Protein AF-A0A535B3J4-F1 (afdb_monomer)

Structure (mmCIF, N/CA/C/O backbone):
data_AF-A0A535B3J4-F1
#
_entry.id   AF-A0A535B3J4-F1
#
loop_
_atom_site.group_PDB
_atom_site.id
_atom_site.type_symbol
_atom_site.label_atom_id
_atom_site.label_alt_id
_atom_site.label_comp_id
_atom_site.label_asym_id
_atom_site.label_entity_id
_atom_site.l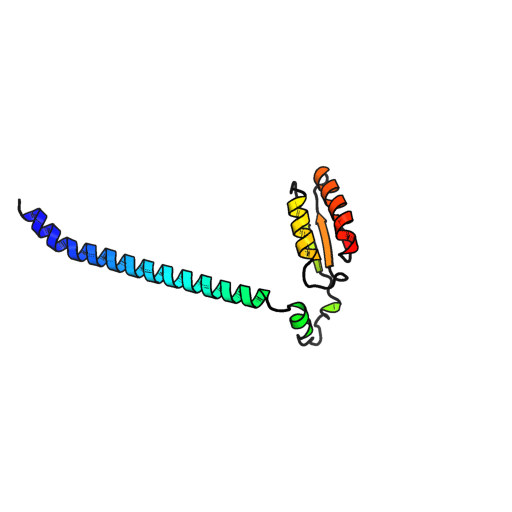abel_seq_id
_atom_site.pdbx_PDB_ins_code
_atom_site.Cartn_x
_atom_site.Cartn_y
_atom_site.Cartn_z
_atom_site.occupancy
_atom_site.B_iso_or_equiv
_atom_site.auth_seq_id
_atom_site.auth_comp_id
_atom_site.auth_asym_id
_atom_site.auth_atom_id
_atom_site.pdbx_PDB_model_num
ATOM 1 N N . MET A 1 1 ? 47.925 5.172 -49.060 1.00 59.03 1 MET A N 1
ATOM 2 C CA . MET A 1 1 ? 47.095 5.837 -48.026 1.00 59.03 1 MET A CA 1
ATOM 3 C C . MET A 1 1 ? 45.583 5.817 -48.320 1.00 59.03 1 MET A C 1
ATOM 5 O O . MET A 1 1 ? 44.834 6.406 -47.559 1.00 59.03 1 MET A O 1
ATOM 9 N N . ILE A 1 2 ? 45.102 5.103 -49.354 1.00 69.12 2 ILE A N 1
ATOM 10 C CA . ILE A 1 2 ? 43.675 5.095 -49.760 1.00 69.12 2 ILE A CA 1
ATOM 11 C C . ILE A 1 2 ? 42.903 3.887 -49.184 1.00 69.12 2 ILE A C 1
ATOM 13 O O . ILE A 1 2 ? 41.692 3.941 -48.998 1.00 69.12 2 ILE A O 1
ATOM 17 N N . ALA A 1 3 ? 43.616 2.811 -48.831 1.00 67.75 3 ALA A N 1
ATOM 18 C CA . ALA A 1 3 ? 43.044 1.579 -48.279 1.00 67.75 3 ALA A CA 1
ATOM 19 C C . ALA A 1 3 ? 42.144 1.771 -47.032 1.00 67.75 3 ALA A C 1
ATOM 21 O O . ALA A 1 3 ? 41.091 1.137 -46.984 1.00 67.75 3 ALA A O 1
ATOM 22 N N . PRO A 1 4 ? 42.462 2.660 -46.064 1.00 71.62 4 PRO A N 1
ATOM 23 C CA . PRO A 1 4 ? 41.597 2.881 -44.900 1.00 71.62 4 PRO A CA 1
ATOM 24 C C . PRO A 1 4 ? 40.261 3.535 -45.273 1.00 71.62 4 PRO A C 1
ATOM 26 O O . PRO A 1 4 ? 39.232 3.238 -44.676 1.00 71.62 4 PRO A O 1
ATOM 29 N N . VAL A 1 5 ? 40.267 4.407 -46.286 1.00 72.06 5 VAL A N 1
ATOM 30 C CA . VAL A 1 5 ? 39.081 5.150 -46.733 1.00 72.06 5 VAL A CA 1
ATOM 31 C C . VAL A 1 5 ? 38.116 4.221 -47.467 1.00 72.06 5 VAL A C 1
ATOM 33 O O . VAL A 1 5 ? 36.922 4.226 -47.183 1.00 72.06 5 VAL A O 1
ATOM 36 N N . VAL A 1 6 ? 38.637 3.364 -48.351 1.00 71.44 6 VAL A N 1
ATOM 37 C CA . VAL A 1 6 ? 37.825 2.380 -49.087 1.00 71.44 6 VAL A CA 1
ATOM 38 C C . VAL A 1 6 ? 37.247 1.325 -48.142 1.00 71.44 6 VAL A C 1
ATOM 40 O O . VAL A 1 6 ? 36.068 0.999 -48.242 1.00 71.44 6 VAL A O 1
ATOM 43 N N . ALA A 1 7 ? 38.038 0.843 -47.177 1.00 68.75 7 ALA A N 1
ATOM 44 C CA . ALA A 1 7 ? 37.545 -0.071 -46.150 1.00 68.75 7 ALA A CA 1
ATOM 45 C C . ALA A 1 7 ? 36.433 0.577 -45.308 1.00 68.75 7 ALA A C 1
ATOM 47 O O . ALA A 1 7 ? 35.385 -0.032 -45.111 1.00 68.75 7 ALA A O 1
ATOM 48 N N . SER A 1 8 ? 36.606 1.834 -44.883 1.00 72.62 8 SER A N 1
ATOM 49 C CA . SER A 1 8 ? 35.587 2.567 -44.120 1.00 72.62 8 SER A CA 1
ATOM 50 C C . SER A 1 8 ? 34.259 2.685 -44.879 1.00 72.62 8 SER A C 1
ATOM 52 O O . SER A 1 8 ? 33.205 2.447 -44.298 1.00 72.62 8 SER A O 1
ATOM 54 N N . PHE A 1 9 ? 34.287 2.935 -46.193 1.00 75.25 9 PHE A N 1
ATOM 55 C CA . PHE A 1 9 ? 33.073 2.985 -47.022 1.00 75.25 9 PHE A CA 1
ATOM 56 C C . PHE A 1 9 ? 32.355 1.639 -47.163 1.00 75.25 9 PHE A C 1
ATOM 58 O O . PHE A 1 9 ? 31.137 1.621 -47.321 1.00 75.25 9 PHE A O 1
ATOM 65 N N . ILE A 1 10 ? 33.081 0.520 -47.091 1.00 77.62 10 ILE A N 1
ATOM 6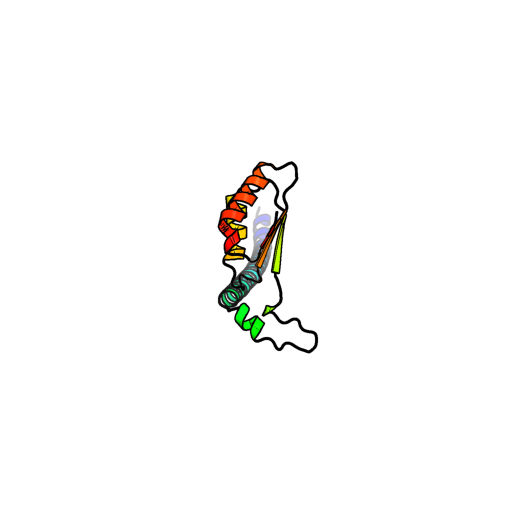6 C CA . ILE A 1 10 ? 32.480 -0.818 -47.128 1.00 77.62 10 ILE A CA 1
ATOM 67 C C . ILE A 1 10 ? 31.895 -1.177 -45.761 1.00 77.62 10 ILE A C 1
ATOM 69 O O . ILE A 1 10 ? 30.796 -1.712 -45.713 1.00 77.62 10 ILE A O 1
ATOM 73 N N . PHE A 1 11 ? 32.575 -0.860 -44.653 1.00 81.31 11 PHE A N 1
ATOM 74 C CA . PHE A 1 11 ? 32.101 -1.175 -43.297 1.00 81.31 11 PHE A CA 1
ATOM 75 C C . PHE A 1 11 ? 30.988 -0.235 -42.796 1.00 81.31 11 PHE A C 1
ATOM 77 O O . PHE A 1 11 ? 30.092 -0.682 -42.080 1.00 81.31 11 PHE A O 1
ATOM 84 N N . ALA A 1 12 ? 30.999 1.039 -43.200 1.00 85.69 12 ALA A N 1
ATOM 85 C CA . ALA A 1 12 ? 30.012 2.048 -42.810 1.00 85.69 12 ALA A CA 1
ATOM 86 C C . ALA A 1 12 ? 28.537 1.642 -43.031 1.00 85.69 12 ALA A C 1
ATOM 88 O O . ALA A 1 12 ? 27.760 1.788 -42.084 1.00 85.69 12 ALA A O 1
ATOM 89 N N . PRO A 1 13 ? 28.106 1.107 -44.195 1.00 89.75 13 PRO A N 1
ATOM 90 C CA . PRO A 1 13 ? 26.714 0.698 -44.390 1.00 89.75 13 PRO A CA 1
ATOM 91 C C . PRO A 1 13 ? 2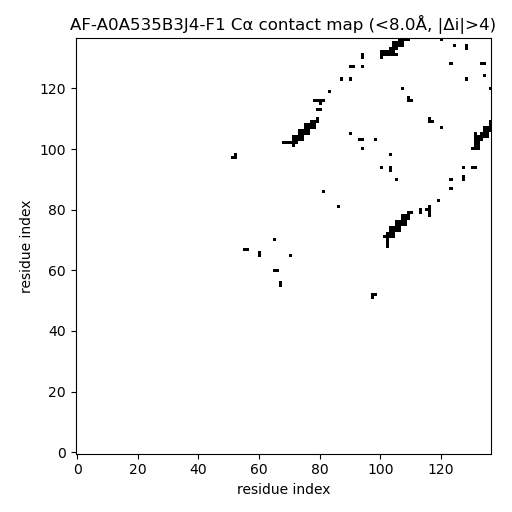6.299 -0.461 -43.474 1.00 89.75 13 PRO A C 1
ATOM 93 O O . PRO A 1 13 ? 25.159 -0.484 -43.015 1.00 89.75 13 PRO A O 1
ATOM 96 N N . TYR A 1 14 ? 27.209 -1.388 -43.147 1.00 91.69 14 TYR A N 1
ATOM 97 C CA 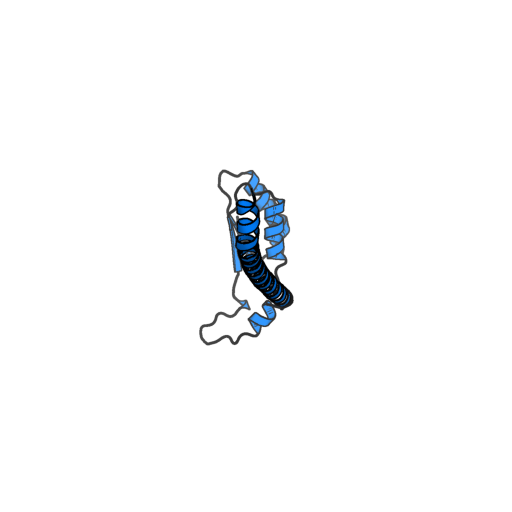. TYR A 1 14 ? 26.911 -2.475 -42.206 1.00 91.69 14 TYR A CA 1
ATOM 98 C C . TYR A 1 14 ? 26.743 -1.958 -40.778 1.00 91.69 14 TYR A C 1
ATOM 100 O O . TYR A 1 14 ? 25.816 -2.372 -40.085 1.00 91.69 14 TYR A O 1
ATOM 108 N N . ILE A 1 15 ? 27.602 -1.027 -40.346 1.00 92.06 15 ILE A N 1
ATOM 109 C CA . ILE A 1 15 ? 27.485 -0.391 -39.026 1.00 92.06 15 ILE A CA 1
ATOM 110 C C . ILE A 1 15 ? 26.173 0.399 -38.940 1.00 92.06 15 ILE A C 1
ATOM 112 O O . ILE A 1 15 ? 25.445 0.267 -37.959 1.00 92.06 15 ILE A O 1
ATOM 116 N N . ALA A 1 16 ? 25.833 1.165 -39.980 1.00 92.88 16 ALA A N 1
ATOM 117 C CA . ALA A 1 16 ? 24.579 1.912 -40.043 1.00 92.88 16 ALA A CA 1
ATOM 118 C C . ALA A 1 16 ? 23.354 0.984 -39.975 1.00 92.88 16 ALA A C 1
ATOM 120 O O . ALA A 1 16 ? 22.429 1.247 -39.208 1.00 92.88 16 ALA A O 1
ATOM 121 N N . ALA A 1 17 ? 23.366 -0.131 -40.714 1.00 94.56 17 ALA A N 1
ATOM 122 C CA . ALA A 1 17 ? 22.302 -1.129 -40.653 1.00 94.56 17 ALA A CA 1
ATOM 123 C C . ALA A 1 17 ? 22.186 -1.766 -39.257 1.00 94.56 17 ALA A C 1
ATOM 125 O O . ALA A 1 17 ? 21.077 -1.920 -38.749 1.00 94.56 17 ALA A O 1
ATOM 126 N N . ALA A 1 18 ? 23.311 -2.092 -38.610 1.00 94.88 18 ALA A N 1
ATOM 127 C CA . ALA A 1 18 ? 23.320 -2.655 -37.261 1.00 94.88 18 ALA A CA 1
ATOM 128 C C . ALA A 1 18 ? 22.731 -1.683 -36.226 1.00 94.88 18 ALA A C 1
ATOM 130 O O . ALA A 1 18 ? 21.883 -2.086 -35.431 1.00 94.88 18 ALA A O 1
ATOM 131 N N . ILE A 1 19 ? 23.122 -0.403 -36.270 1.00 96.06 19 ILE A N 1
ATOM 132 C CA . ILE A 1 19 ? 22.555 0.644 -35.405 1.00 96.06 19 ILE A CA 1
ATOM 133 C C . ILE A 1 19 ? 21.049 0.769 -35.648 1.00 96.06 19 ILE A C 1
ATOM 135 O O . ILE A 1 19 ? 20.278 0.722 -34.697 1.00 96.06 19 ILE A O 1
ATOM 139 N N . PHE A 1 20 ? 20.613 0.820 -36.907 1.00 96.75 20 PHE A N 1
ATOM 140 C CA . PHE A 1 20 ? 19.195 0.957 -37.240 1.00 96.75 20 PHE A CA 1
ATOM 141 C C . PHE A 1 20 ? 18.346 -0.224 -36.739 1.00 96.75 20 PHE A C 1
ATOM 143 O O . PHE A 1 20 ? 17.243 -0.032 -36.233 1.00 96.75 20 PHE A O 1
ATOM 150 N N . VAL A 1 21 ? 18.864 -1.455 -36.822 1.00 97.00 21 VAL A N 1
ATOM 151 C CA . VAL A 1 21 ? 18.199 -2.644 -36.259 1.00 97.00 21 VAL A CA 1
ATOM 152 C C . VAL A 1 21 ? 18.093 -2.547 -34.737 1.00 97.00 21 VAL A C 1
ATOM 154 O O . VAL A 1 21 ? 17.040 -2.856 -34.173 1.00 97.00 21 VAL A O 1
ATOM 157 N N . ILE A 1 22 ? 19.161 -2.105 -34.070 1.00 96.94 22 ILE A N 1
ATOM 158 C CA . ILE A 1 22 ? 19.176 -1.898 -32.619 1.00 96.94 22 ILE A CA 1
ATOM 159 C C . ILE A 1 22 ? 18.165 -0.811 -32.223 1.00 96.94 22 ILE A C 1
ATOM 161 O O . ILE A 1 22 ? 17.394 -1.021 -31.286 1.00 96.94 22 ILE A O 1
ATOM 165 N N . ASP A 1 23 ? 18.105 0.298 -32.957 1.00 97.00 23 ASP A N 1
ATOM 166 C CA . ASP A 1 23 ? 17.155 1.388 -32.724 1.00 97.00 23 ASP A CA 1
ATOM 167 C C . ASP A 1 23 ? 15.708 0.919 -32.901 1.00 97.00 23 ASP A C 1
ATOM 169 O O . ASP A 1 23 ? 14.867 1.190 -32.044 1.00 97.00 23 ASP A O 1
ATOM 173 N N . ILE A 1 24 ? 15.410 0.148 -33.956 1.00 97.56 24 ILE A N 1
ATOM 174 C CA . ILE A 1 24 ? 14.085 -0.460 -34.159 1.00 97.56 24 ILE A CA 1
ATOM 175 C C . ILE A 1 24 ? 13.731 -1.382 -32.992 1.00 97.56 24 ILE A C 1
ATOM 177 O O . ILE A 1 24 ? 12.617 -1.315 -32.468 1.00 97.56 24 ILE A O 1
ATOM 181 N N . TYR A 1 25 ? 14.661 -2.237 -32.562 1.00 96.62 25 TYR A N 1
ATOM 182 C CA . TYR A 1 25 ? 14.442 -3.121 -31.421 1.00 96.62 25 TYR A CA 1
ATOM 183 C C . TYR A 1 25 ? 14.106 -2.323 -30.153 1.00 96.62 25 TYR A C 1
ATOM 185 O O . TYR A 1 25 ? 13.109 -2.615 -29.484 1.00 96.62 25 TYR A O 1
ATOM 193 N N . TRP A 1 26 ? 14.893 -1.290 -29.839 1.00 96.38 26 TRP A N 1
ATOM 194 C CA . TRP A 1 26 ? 14.653 -0.422 -28.686 1.00 96.38 26 TRP A CA 1
ATOM 195 C C . TRP A 1 26 ? 13.347 0.356 -28.803 1.00 96.38 26 TRP A C 1
ATOM 197 O O . TRP A 1 26 ? 12.637 0.504 -27.805 1.00 96.38 26 TRP A O 1
ATOM 207 N N . PHE A 1 27 ? 12.986 0.798 -30.006 1.00 97.38 27 PHE A N 1
ATOM 208 C CA . PHE A 1 27 ? 11.730 1.485 -30.271 1.00 97.38 27 PHE A CA 1
ATOM 209 C C . PHE A 1 27 ? 10.531 0.565 -30.017 1.00 97.38 27 PHE A C 1
ATOM 211 O O . PHE A 1 27 ? 9.624 0.928 -29.265 1.00 97.38 27 PHE A O 1
ATOM 218 N N . ILE A 1 28 ? 10.554 -0.660 -30.553 1.00 97.19 28 ILE A N 1
ATOM 219 C CA . ILE A 1 28 ? 9.501 -1.662 -30.327 1.00 97.19 28 ILE A CA 1
ATOM 220 C C . ILE A 1 28 ? 9.410 -2.007 -28.838 1.00 97.19 28 ILE A C 1
ATOM 222 O O . ILE A 1 28 ? 8.317 -1.987 -28.270 1.00 97.19 28 ILE A O 1
ATOM 226 N N . ARG A 1 29 ? 10.545 -2.271 -28.178 1.00 97.06 29 ARG A N 1
ATOM 227 C CA . ARG A 1 29 ? 10.603 -2.573 -26.739 1.00 97.06 29 ARG A CA 1
ATOM 228 C C . ARG A 1 29 ? 10.033 -1.437 -25.890 1.00 97.06 29 ARG A C 1
ATOM 230 O O . ARG A 1 29 ? 9.288 -1.686 -24.947 1.00 97.06 29 ARG A O 1
ATOM 237 N N . THR A 1 30 ? 10.357 -0.193 -26.222 1.00 97.38 30 THR A N 1
ATOM 238 C CA . THR A 1 30 ? 9.807 0.971 -25.518 1.00 97.38 30 THR A CA 1
ATOM 239 C C . THR A 1 30 ? 8.302 1.079 -25.760 1.00 97.38 30 THR A C 1
ATOM 241 O O . THR A 1 30 ? 7.538 1.278 -24.815 1.00 97.38 30 THR A O 1
ATOM 244 N N . GLY A 1 31 ? 7.850 0.857 -26.997 1.00 97.62 31 GLY A N 1
ATOM 245 C CA . GLY A 1 31 ? 6.433 0.851 -27.353 1.00 97.62 31 GLY A CA 1
ATOM 246 C C . GLY A 1 31 ? 5.617 -0.189 -26.580 1.00 97.62 31 GLY A C 1
ATOM 247 O O . GLY A 1 31 ? 4.548 0.137 -26.061 1.00 97.62 31 GLY A O 1
ATOM 248 N N . THR A 1 32 ? 6.122 -1.418 -26.433 1.00 96.81 32 THR A N 1
ATOM 249 C CA . THR A 1 32 ? 5.425 -2.475 -25.677 1.00 96.81 32 THR A CA 1
ATOM 250 C C . THR A 1 32 ? 5.331 -2.153 -24.187 1.00 96.81 32 THR A C 1
ATOM 252 O O . THR A 1 32 ? 4.266 -2.336 -23.595 1.00 96.81 32 THR A O 1
ATOM 255 N N . VAL A 1 33 ? 6.394 -1.606 -23.588 1.00 97.44 33 VAL A N 1
ATOM 256 C CA . VAL A 1 33 ? 6.392 -1.169 -22.182 1.00 97.44 33 VAL A CA 1
ATOM 257 C C . VAL A 1 33 ? 5.392 -0.035 -21.963 1.00 97.44 33 VAL A C 1
ATOM 259 O O . VAL A 1 33 ? 4.556 -0.121 -21.062 1.00 97.44 33 VAL A O 1
ATOM 262 N N . VAL A 1 34 ? 5.413 1.001 -22.807 1.00 97.69 34 VAL A N 1
ATOM 263 C CA . VAL A 1 34 ? 4.481 2.136 -22.705 1.00 97.69 34 VAL A CA 1
ATOM 264 C C . VAL A 1 34 ? 3.033 1.673 -22.867 1.00 97.69 34 VAL A C 1
ATOM 266 O O . VAL A 1 34 ? 2.160 2.093 -22.103 1.00 97.69 34 VAL A O 1
ATOM 269 N N . PHE A 1 35 ? 2.765 0.777 -23.820 1.00 97.69 35 PHE A N 1
ATOM 270 C CA . PHE A 1 35 ? 1.439 0.190 -23.993 1.00 97.69 35 PHE A CA 1
ATOM 271 C C . PHE A 1 35 ? 0.998 -0.601 -22.754 1.00 97.69 35 PHE A C 1
ATOM 273 O O . PHE A 1 35 ? -0.130 -0.422 -22.286 1.00 97.69 35 PHE A O 1
ATOM 280 N N . GLY A 1 36 ? 1.890 -1.421 -22.188 1.00 96.69 36 GLY A N 1
ATOM 281 C CA . GLY A 1 36 ? 1.649 -2.169 -20.955 1.00 96.69 36 GLY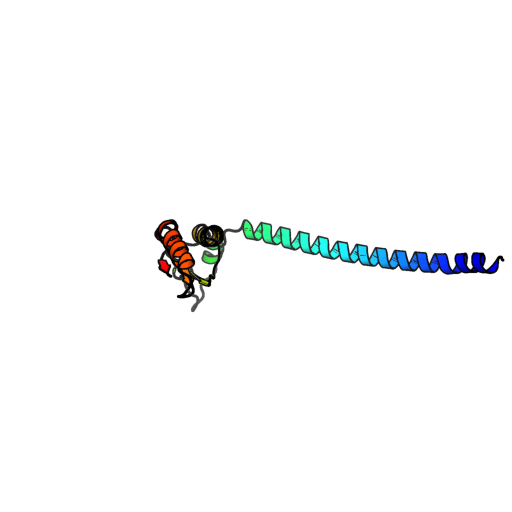 A CA 1
ATOM 282 C C . GLY A 1 36 ? 1.291 -1.255 -19.783 1.00 96.69 36 GLY A C 1
ATOM 283 O O . GLY A 1 36 ? 0.237 -1.427 -19.172 1.00 96.69 36 GLY A O 1
ATOM 284 N N . ILE A 1 37 ? 2.097 -0.218 -19.536 1.00 97.44 37 ILE A N 1
ATOM 285 C CA . ILE A 1 37 ? 1.852 0.769 -18.472 1.00 97.44 37 ILE A CA 1
ATOM 286 C C . ILE A 1 37 ? 0.512 1.471 -18.688 1.00 97.44 37 ILE A C 1
ATOM 288 O O . ILE A 1 37 ? -0.297 1.562 -17.766 1.00 97.44 37 ILE A O 1
ATOM 292 N N . ARG A 1 38 ? 0.232 1.936 -19.911 1.00 97.19 38 ARG A N 1
ATOM 293 C CA . ARG A 1 38 ? -1.020 2.639 -20.217 1.00 97.19 38 ARG A CA 1
ATOM 294 C C . ARG A 1 38 ? -2.236 1.736 -20.012 1.00 97.19 38 ARG A C 1
ATOM 296 O O . ARG A 1 38 ? -3.263 2.207 -19.524 1.00 97.19 38 ARG A O 1
ATOM 303 N N . ARG A 1 39 ? -2.139 0.450 -20.365 1.00 97.38 39 ARG A N 1
ATOM 304 C CA . ARG A 1 39 ? -3.201 -0.537 -20.131 1.00 97.38 39 ARG A CA 1
ATOM 305 C C . ARG A 1 39 ? -3.438 -0.748 -18.637 1.00 97.38 39 ARG A C 1
ATOM 307 O O . ARG A 1 39 ? -4.576 -0.598 -18.201 1.00 97.38 39 ARG A O 1
ATOM 314 N N . THR A 1 40 ? -2.392 -1.041 -17.867 1.00 96.69 40 THR A N 1
ATOM 315 C CA . THR A 1 40 ? -2.495 -1.279 -16.418 1.00 96.69 40 THR A CA 1
ATOM 316 C C . THR A 1 40 ? -3.000 -0.043 -15.685 1.00 96.69 40 THR A C 1
ATOM 318 O O . THR A 1 40 ? -3.898 -0.146 -14.859 1.00 96.69 40 THR A O 1
ATOM 321 N N . TYR A 1 41 ? -2.522 1.147 -16.054 1.00 96.31 41 TYR A N 1
ATOM 322 C CA . TYR A 1 41 ? -2.992 2.402 -15.475 1.00 96.31 41 TYR A CA 1
ATOM 323 C C . TYR A 1 41 ? -4.488 2.629 -15.718 1.00 96.31 41 TYR A C 1
ATOM 325 O O . TYR A 1 41 ? -5.226 2.996 -14.805 1.00 96.31 41 TYR A O 1
ATOM 333 N N . ARG A 1 42 ? -4.965 2.378 -16.945 1.00 96.12 42 ARG A N 1
ATOM 334 C CA . ARG A 1 42 ? -6.397 2.478 -17.265 1.00 96.12 42 ARG A CA 1
ATOM 335 C C . ARG A 1 42 ? -7.227 1.442 -16.515 1.00 96.12 42 ARG A C 1
ATOM 337 O O . ARG A 1 42 ? -8.342 1.765 -16.124 1.00 96.12 42 ARG A O 1
ATOM 344 N N . GLN A 1 43 ? -6.708 0.229 -16.336 1.00 95.81 43 GLN A N 1
ATOM 345 C CA . GLN A 1 43 ? -7.382 -0.820 -15.575 1.00 95.81 43 GLN A CA 1
ATOM 346 C C . GLN A 1 43 ? -7.498 -0.435 -14.097 1.00 95.81 43 GLN A C 1
ATOM 348 O O . GLN A 1 43 ? -8.607 -0.377 -13.581 1.00 95.81 43 GLN A O 1
ATOM 353 N N . MET A 1 44 ? -6.390 -0.033 -13.471 1.00 95.62 44 MET A N 1
ATOM 354 C CA . MET A 1 44 ? -6.361 0.461 -12.093 1.00 95.62 44 MET A CA 1
ATOM 355 C C . MET A 1 44 ? -7.338 1.626 -11.896 1.00 95.62 44 MET A C 1
ATOM 357 O O . MET A 1 44 ? -8.117 1.632 -10.953 1.00 95.62 44 MET A O 1
ATOM 361 N N . LYS A 1 45 ? -7.360 2.604 -12.813 1.00 94.94 45 LYS A N 1
ATOM 362 C CA . LYS A 1 45 ? -8.301 3.732 -12.729 1.00 94.94 45 LYS A CA 1
ATOM 363 C C . LYS A 1 45 ? -9.766 3.316 -12.841 1.00 94.94 45 LYS A C 1
ATOM 365 O O . LYS A 1 45 ? -10.599 3.989 -12.252 1.00 94.94 45 LYS A O 1
ATOM 370 N N . ARG A 1 46 ? -10.085 2.251 -13.581 1.00 93.75 46 ARG A N 1
ATOM 371 C CA . ARG A 1 46 ? -11.448 1.700 -13.645 1.00 93.75 46 ARG A CA 1
ATOM 372 C C . ARG A 1 46 ? -11.812 0.994 -12.344 1.00 93.75 46 ARG A C 1
ATOM 374 O O . ARG A 1 46 ? -12.865 1.273 -11.796 1.00 93.75 46 ARG A O 1
ATOM 381 N N . GLU A 1 47 ? -10.913 0.158 -11.837 1.00 92.81 47 GLU A N 1
ATOM 382 C CA . GLU A 1 47 ? -11.076 -0.573 -10.575 1.00 92.81 47 GLU A CA 1
ATOM 383 C C . GLU A 1 47 ? -11.209 0.365 -9.367 1.00 92.81 47 GLU A C 1
ATOM 385 O O . GLU A 1 47 ? -12.009 0.112 -8.478 1.00 92.81 47 GLU A O 1
ATOM 390 N N . MET A 1 48 ? -10.499 1.496 -9.351 1.00 89.44 48 MET A N 1
ATOM 391 C CA . MET A 1 48 ? -10.633 2.514 -8.299 1.00 89.44 48 MET A CA 1
ATOM 392 C C . MET A 1 48 ? -11.983 3.249 -8.302 1.00 89.44 48 MET A C 1
ATOM 394 O O . MET A 1 48 ? -12.313 3.892 -7.313 1.00 89.44 48 MET A O 1
ATOM 398 N N . GLN A 1 49 ? -12.709 3.252 -9.423 1.00 90.94 49 GLN A N 1
ATOM 399 C CA . GLN A 1 49 ? -14.022 3.905 -9.543 1.00 90.94 49 GLN A CA 1
ATOM 400 C C . GLN A 1 49 ? -15.173 2.928 -9.285 1.00 90.94 49 GLN A C 1
ATOM 402 O O . GLN A 1 49 ? -16.333 3.330 -9.293 1.00 90.94 49 GLN A O 1
ATOM 407 N N . GLU A 1 50 ? -14.861 1.646 -9.116 1.00 90.88 50 GLU A N 1
ATOM 408 C CA . GLU A 1 50 ? -15.849 0.611 -8.882 1.00 90.88 50 GLU A CA 1
ATOM 409 C C . GLU A 1 50 ? -16.175 0.501 -7.391 1.00 90.88 50 GLU A C 1
ATOM 411 O O . GLU A 1 50 ? -15.280 0.459 -6.547 1.00 90.88 50 GLU A O 1
ATOM 416 N N . ASP A 1 51 ? -17.468 0.430 -7.076 1.00 91.38 51 ASP A N 1
ATOM 417 C CA . ASP A 1 51 ? -17.953 0.141 -5.729 1.00 91.38 51 ASP A CA 1
ATOM 418 C C . ASP A 1 51 ? -17.810 -1.365 -5.465 1.00 91.38 51 ASP A C 1
ATOM 420 O O . ASP A 1 51 ? -18.642 -2.200 -5.848 1.00 91.38 51 ASP A O 1
ATOM 424 N N . TRP A 1 52 ? -16.684 -1.716 -4.848 1.00 89.75 52 TRP A N 1
ATOM 425 C CA . TRP A 1 52 ? -16.339 -3.098 -4.539 1.00 89.75 52 TRP A CA 1
ATOM 426 C C . TRP A 1 52 ? -17.292 -3.726 -3.528 1.00 89.75 52 TRP A C 1
ATOM 428 O O . TRP A 1 52 ? -17.523 -4.936 -3.596 1.00 89.75 52 TRP A O 1
ATOM 438 N N . TRP A 1 53 ? -17.872 -2.937 -2.620 1.00 89.88 53 TRP A N 1
ATOM 439 C CA . TRP A 1 53 ? -18.810 -3.449 -1.631 1.00 89.88 53 TRP A CA 1
ATOM 440 C C . TRP A 1 53 ? -20.125 -3.875 -2.288 1.00 89.88 53 TRP A C 1
ATOM 442 O O . TRP A 1 53 ? -20.567 -5.011 -2.095 1.00 89.88 53 TRP A O 1
ATOM 452 N N . GLN A 1 54 ? -20.700 -3.034 -3.151 1.00 90.06 54 GLN A N 1
ATOM 453 C CA . GLN A 1 54 ? -21.894 -3.384 -3.928 1.00 90.06 54 GLN A CA 1
ATOM 454 C C . GLN A 1 54 ? -21.633 -4.563 -4.860 1.00 90.06 54 GLN A C 1
ATOM 456 O O . GLN A 1 54 ? -22.452 -5.480 -4.951 1.00 90.06 54 GLN A O 1
ATOM 461 N N . ARG A 1 55 ? -20.466 -4.590 -5.514 1.00 90.44 55 ARG A N 1
ATOM 462 C CA . ARG A 1 55 ? -20.081 -5.713 -6.372 1.00 90.44 55 ARG A CA 1
ATOM 463 C C . ARG A 1 55 ? -19.958 -7.017 -5.587 1.00 90.44 55 ARG A C 1
ATOM 465 O O . ARG A 1 55 ? -20.411 -8.043 -6.082 1.00 90.44 55 ARG A O 1
ATOM 472 N N . CYS A 1 56 ? -19.402 -6.981 -4.376 1.00 88.81 56 CYS A N 1
ATOM 473 C CA . CYS A 1 56 ? -19.314 -8.136 -3.482 1.00 88.81 56 CYS A CA 1
ATOM 474 C C . CYS A 1 56 ? -20.706 -8.637 -3.064 1.00 88.81 56 CYS A C 1
ATOM 476 O O . CYS A 1 56 ? -20.977 -9.834 -3.127 1.00 88.81 56 CYS A O 1
ATOM 478 N N . LEU A 1 57 ? -21.617 -7.723 -2.716 1.00 88.31 57 LEU A N 1
ATOM 479 C CA . LEU A 1 57 ? -23.000 -8.052 -2.353 1.00 88.31 57 LEU A CA 1
ATOM 480 C C . LEU A 1 57 ? -23.826 -8.615 -3.519 1.00 88.31 57 LEU A C 1
ATOM 482 O O . LEU A 1 57 ? -24.764 -9.374 -3.285 1.00 88.31 57 LEU A O 1
ATOM 486 N N . ALA A 1 58 ? -23.494 -8.248 -4.758 1.00 89.56 58 ALA A N 1
ATOM 487 C CA . ALA A 1 58 ? -24.162 -8.740 -5.961 1.00 89.56 58 ALA A CA 1
ATOM 488 C C . ALA A 1 58 ? -23.715 -10.153 -6.382 1.00 89.56 58 ALA A C 1
ATOM 490 O O . ALA A 1 58 ? -24.331 -10.751 -7.268 1.00 89.56 58 ALA A O 1
ATOM 491 N N . LEU A 1 59 ? -22.648 -10.700 -5.784 1.00 86.12 59 LEU A N 1
ATOM 492 C CA . LEU A 1 59 ? -22.194 -12.056 -6.080 1.00 86.12 59 LEU A CA 1
ATOM 493 C C . LEU A 1 59 ? -23.208 -13.083 -5.566 1.00 86.12 59 LEU A C 1
ATOM 495 O O . LEU A 1 59 ? -23.693 -13.005 -4.439 1.00 86.12 59 LEU A O 1
ATOM 499 N N . ALA A 1 60 ? -23.508 -14.084 -6.395 1.00 74.12 60 ALA A N 1
ATOM 500 C CA . ALA A 1 60 ? -24.385 -15.177 -6.004 1.00 74.12 60 ALA A CA 1
ATOM 501 C C . ALA A 1 60 ? -23.720 -16.007 -4.894 1.00 74.12 60 ALA A C 1
ATOM 503 O O . ALA A 1 60 ? -22.719 -16.689 -5.121 1.00 74.12 60 ALA A O 1
ATOM 504 N N . VAL A 1 61 ? -24.286 -15.949 -3.689 1.00 79.06 61 VAL A N 1
ATOM 505 C CA . VAL A 1 61 ? -23.851 -16.753 -2.544 1.00 79.06 61 VAL A CA 1
ATOM 506 C C . VAL A 1 61 ? -24.379 -18.174 -2.752 1.00 79.06 61 VAL A C 1
ATOM 508 O O . VAL A 1 61 ? -25.575 -18.433 -2.618 1.00 79.06 61 VAL A O 1
ATOM 511 N N . GLY A 1 62 ? -23.496 -19.087 -3.159 1.00 80.38 62 GLY A N 1
ATOM 512 C CA . GLY A 1 62 ? -23.830 -20.497 -3.346 1.00 80.38 62 GLY A CA 1
ATOM 513 C C . GLY A 1 62 ? -23.965 -21.248 -2.014 1.00 80.38 62 GLY A C 1
ATOM 514 O O . GLY A 1 62 ? -23.573 -20.737 -0.961 1.00 80.38 62 GLY A O 1
ATOM 515 N N . PRO A 1 63 ? -24.489 -22.486 -2.027 1.00 77.75 63 PRO A N 1
ATOM 516 C CA . PRO A 1 63 ? -24.498 -23.329 -0.838 1.00 77.75 63 PRO A CA 1
ATOM 517 C C . PRO A 1 63 ? -23.055 -23.591 -0.372 1.00 77.75 63 PRO A C 1
ATOM 519 O O . PRO A 1 63 ? -22.267 -24.205 -1.087 1.00 77.75 63 PRO A O 1
ATOM 522 N N . GLY A 1 64 ? -22.709 -23.087 0.818 1.00 79.94 64 GLY A N 1
ATOM 523 C CA . GLY A 1 64 ? -21.358 -23.143 1.400 1.00 79.94 64 GLY A CA 1
ATOM 524 C C . GLY A 1 64 ? -20.569 -21.828 1.338 1.00 79.94 64 GLY A C 1
ATOM 525 O O . GLY A 1 64 ? -19.506 -21.732 1.948 1.00 79.94 64 GLY A O 1
ATOM 526 N N . SER A 1 65 ? -21.077 -20.802 0.654 1.00 81.69 65 SER A N 1
ATOM 527 C CA . SER A 1 65 ? -20.466 -19.472 0.648 1.00 81.69 65 SER A CA 1
ATOM 528 C C . SER A 1 65 ? -20.818 -18.698 1.925 1.00 81.69 65 SER A C 1
ATOM 530 O O . SER A 1 65 ? -21.954 -18.730 2.399 1.00 81.69 65 SER A O 1
ATOM 532 N N . LEU A 1 66 ? -19.832 -17.998 2.490 1.00 80.88 66 LEU A N 1
ATOM 533 C CA . LEU A 1 66 ? -20.040 -17.107 3.631 1.00 80.88 66 LEU A CA 1
ATOM 53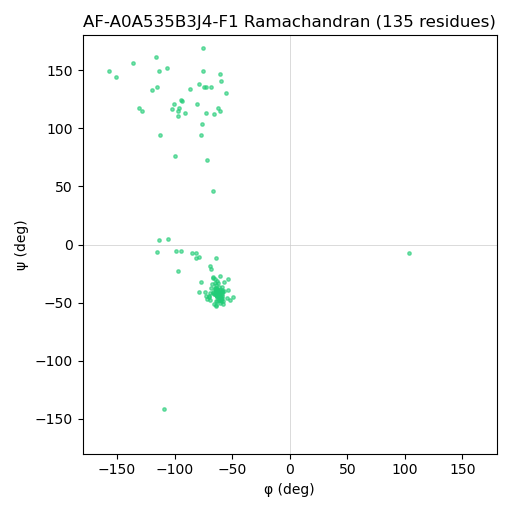4 C C . LEU A 1 66 ? -20.780 -15.847 3.170 1.00 80.88 66 LEU A C 1
ATOM 536 O O . LEU A 1 66 ? -20.428 -15.267 2.147 1.00 80.88 66 LEU A O 1
ATOM 540 N N . ASP A 1 67 ? -21.778 -15.417 3.943 1.00 85.81 67 ASP A N 1
ATOM 541 C CA . ASP A 1 67 ? -22.432 -14.120 3.747 1.00 85.81 67 ASP A CA 1
ATOM 542 C C . ASP A 1 67 ? -21.392 -13.000 3.942 1.00 85.81 67 ASP A C 1
ATOM 544 O O . ASP A 1 67 ? -20.878 -12.865 5.060 1.00 85.81 67 ASP A O 1
ATOM 548 N N . PRO A 1 68 ? -21.090 -12.182 2.911 1.00 86.19 68 PRO A N 1
ATOM 549 C CA . PRO A 1 68 ? -20.104 -11.106 3.005 1.00 86.19 68 PRO A CA 1
ATOM 550 C C . PRO A 1 68 ? -20.361 -10.141 4.166 1.00 86.19 68 PRO A C 1
ATOM 552 O O . PRO A 1 68 ? -19.426 -9.613 4.758 1.00 86.19 68 PRO A O 1
ATOM 555 N N . ARG A 1 69 ? -21.627 -9.947 4.557 1.00 87.69 69 ARG A N 1
ATOM 556 C CA . ARG A 1 69 ? -22.013 -9.055 5.663 1.00 87.69 69 ARG A CA 1
ATOM 557 C C . ARG A 1 69 ? -21.595 -9.574 7.033 1.00 87.69 69 ARG A C 1
ATOM 559 O O . ARG A 1 69 ? -21.556 -8.802 7.986 1.00 87.69 69 ARG A O 1
ATOM 566 N N . ARG A 1 70 ? -21.304 -10.870 7.144 1.00 88.50 70 ARG A N 1
ATOM 567 C CA . ARG A 1 70 ? -20.882 -11.529 8.388 1.00 88.50 70 ARG A CA 1
ATOM 568 C C . ARG A 1 70 ? -19.370 -11.707 8.475 1.00 88.50 70 ARG A C 1
ATOM 570 O O . ARG A 1 70 ? -18.879 -12.176 9.501 1.00 88.50 70 ARG A O 1
ATOM 577 N N . VAL A 1 71 ? -18.637 -11.364 7.417 1.00 90.12 71 VAL A N 1
ATOM 578 C CA . VAL A 1 71 ? -17.185 -11.514 7.378 1.00 90.12 71 VAL A CA 1
ATOM 579 C C . VAL A 1 71 ? -16.546 -10.343 8.115 1.00 90.12 71 VAL A C 1
ATOM 581 O O . VAL A 1 71 ? -16.717 -9.183 7.752 1.00 90.12 71 VAL A O 1
ATOM 584 N N . VAL A 1 72 ? -15.781 -10.649 9.156 1.00 93.19 72 VAL A N 1
ATOM 585 C CA . VAL A 1 72 ? -14.988 -9.653 9.880 1.00 93.19 72 VAL A CA 1
ATOM 586 C C . VAL A 1 72 ? -13.580 -9.651 9.302 1.00 93.19 72 VAL A C 1
ATOM 588 O O . VAL A 1 72 ? -12.920 -10.688 9.273 1.00 93.19 72 VAL A O 1
ATOM 591 N N . HIS A 1 73 ? -13.113 -8.491 8.850 1.00 93.06 73 HIS A N 1
ATOM 592 C CA . HIS A 1 73 ? -11.750 -8.299 8.374 1.00 93.06 73 HIS A CA 1
ATOM 593 C C . HIS A 1 73 ? -10.865 -7.862 9.535 1.00 93.06 73 HIS A C 1
ATOM 595 O O . HIS A 1 73 ? -11.029 -6.768 10.074 1.00 93.06 73 HIS A O 1
ATOM 601 N N . ALA A 1 74 ? -9.925 -8.726 9.907 1.00 94.69 74 ALA A N 1
ATOM 602 C CA . ALA A 1 74 ? -8.883 -8.413 10.870 1.00 94.69 74 ALA A CA 1
ATOM 603 C C . ALA A 1 74 ? -7.608 -7.999 10.127 1.00 94.69 74 ALA A C 1
ATOM 605 O O . ALA A 1 74 ? -7.007 -8.806 9.418 1.00 94.69 74 ALA A O 1
ATOM 606 N N . VAL A 1 75 ? -7.203 -6.740 10.289 1.00 95.44 75 VAL A N 1
ATOM 607 C CA . VAL A 1 75 ? -5.953 -6.203 9.749 1.00 95.44 75 VAL A CA 1
ATOM 608 C C . VAL A 1 75 ? -4.896 -6.244 10.841 1.00 95.44 75 VAL A C 1
ATOM 610 O O . VAL A 1 75 ? -4.983 -5.518 11.832 1.00 95.44 75 VAL A O 1
ATOM 613 N N . LEU A 1 76 ? -3.910 -7.116 10.655 1.00 95.44 76 LEU A N 1
ATOM 614 C CA . LEU A 1 76 ? -2.792 -7.288 11.572 1.00 95.44 76 LEU A CA 1
ATOM 615 C C . LEU A 1 76 ? -1.602 -6.458 11.084 1.00 95.44 76 LEU A C 1
ATOM 617 O O . LEU A 1 76 ? -1.093 -6.700 9.991 1.00 95.44 76 LEU A O 1
ATOM 621 N N . ILE A 1 77 ? -1.169 -5.489 11.886 1.00 93.94 77 ILE A N 1
ATOM 622 C CA . ILE A 1 77 ? -0.090 -4.555 11.553 1.00 93.94 77 ILE A CA 1
ATOM 623 C C . ILE A 1 77 ? 1.092 -4.839 12.484 1.00 93.94 77 ILE A C 1
ATOM 625 O O . ILE A 1 77 ? 1.122 -4.337 13.610 1.00 93.94 77 ILE A O 1
ATOM 629 N N . PRO A 1 78 ? 2.063 -5.669 12.069 1.00 91.75 78 PRO A N 1
ATOM 630 C CA . PRO A 1 78 ? 3.310 -5.797 12.804 1.00 91.75 78 PRO A CA 1
ATOM 631 C C . PRO A 1 78 ? 4.145 -4.536 12.579 1.00 91.75 78 PRO A C 1
ATOM 633 O O . PRO A 1 78 ? 4.602 -4.289 11.466 1.00 91.75 78 PRO A O 1
ATOM 636 N N . THR A 1 79 ? 4.353 -3.749 13.630 1.00 86.38 79 THR A N 1
ATOM 637 C CA . THR A 1 79 ? 5.168 -2.532 13.572 1.00 86.38 79 THR A CA 1
ATOM 638 C C . THR A 1 79 ? 6.432 -2.683 14.403 1.00 86.38 79 THR A C 1
ATOM 640 O O . THR A 1 79 ? 6.463 -3.361 15.435 1.00 86.38 79 THR A O 1
ATOM 643 N N . TYR A 1 80 ? 7.485 -2.000 13.961 1.00 78.75 80 TYR A N 1
ATOM 644 C CA . TYR A 1 80 ? 8.638 -1.710 14.803 1.00 78.75 80 TYR A CA 1
ATOM 645 C C . TYR A 1 80 ? 8.665 -0.213 15.147 1.00 78.75 80 TYR A C 1
ATOM 647 O O . TYR A 1 80 ? 7.600 0.363 15.353 1.00 78.75 80 TYR A O 1
ATOM 655 N N . THR A 1 81 ? 9.842 0.417 15.193 1.00 81.38 81 THR A N 1
ATOM 656 C CA . THR A 1 81 ? 10.070 1.851 15.436 1.00 81.38 81 THR A CA 1
ATOM 657 C C . THR A 1 81 ? 9.540 2.727 14.291 1.00 81.38 81 THR A C 1
ATOM 659 O O . THR A 1 81 ? 10.252 3.590 13.777 1.00 81.38 81 THR A O 1
ATOM 662 N N . GLU A 1 82 ? 8.320 2.469 13.827 1.00 86.12 82 GLU A N 1
ATOM 663 C CA . GLU A 1 82 ? 7.638 3.267 12.825 1.00 86.12 82 GLU A CA 1
ATOM 664 C C . GLU A 1 82 ? 7.154 4.576 13.459 1.00 86.12 82 GLU A C 1
ATOM 666 O O . GLU A 1 82 ? 6.602 4.580 14.567 1.00 86.12 82 GLU A O 1
ATOM 671 N N . PRO A 1 83 ? 7.355 5.715 12.778 1.00 90.44 83 PRO A N 1
ATOM 672 C CA . PRO A 1 83 ? 6.817 6.985 13.232 1.00 90.44 83 PRO A CA 1
ATOM 673 C C . PRO A 1 83 ? 5.28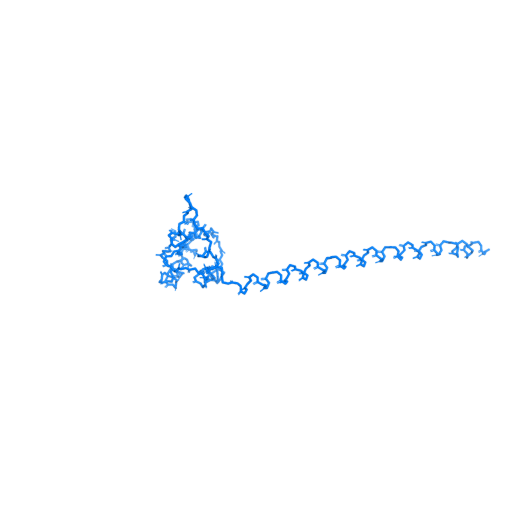8 6.956 13.312 1.00 90.44 83 PRO A C 1
ATOM 675 O O . PRO A 1 83 ? 4.625 6.369 12.456 1.00 90.44 83 PRO A O 1
ATOM 678 N N . TYR A 1 84 ? 4.731 7.688 14.283 1.00 91.75 84 TYR A N 1
ATOM 679 C CA . TYR A 1 84 ? 3.283 7.803 14.488 1.00 91.75 84 TYR A CA 1
ATOM 680 C C . TYR A 1 84 ? 2.522 8.144 13.203 1.00 91.75 84 TYR A C 1
ATOM 682 O O . TYR A 1 84 ? 1.518 7.509 12.912 1.00 91.75 84 TYR A O 1
ATOM 690 N N . GLU A 1 85 ? 3.013 9.100 12.409 1.00 93.94 85 GLU A N 1
ATOM 691 C CA . GLU A 1 85 ? 2.315 9.548 11.198 1.00 93.94 85 GLU A CA 1
ATOM 692 C C . GLU A 1 85 ? 2.155 8.432 10.155 1.00 93.94 85 GLU A C 1
ATOM 694 O O . GLU A 1 85 ? 1.132 8.363 9.484 1.00 93.94 85 GLU A O 1
ATOM 699 N N . ILE A 1 86 ? 3.114 7.506 10.052 1.00 93.12 86 ILE A N 1
ATOM 700 C CA . ILE A 1 86 ? 3.017 6.376 9.115 1.00 93.12 86 ILE A CA 1
ATOM 701 C C . ILE A 1 86 ? 1.938 5.391 9.575 1.00 93.12 86 ILE A C 1
ATOM 703 O O . ILE A 1 86 ? 1.084 4.979 8.783 1.00 93.12 86 ILE A O 1
ATOM 707 N N . LEU A 1 87 ? 1.931 5.061 10.869 1.00 93.31 87 LEU A N 1
ATOM 708 C CA . LEU A 1 87 ? 0.905 4.197 11.452 1.00 93.31 87 LEU A CA 1
ATOM 709 C C . LEU A 1 87 ? -0.476 4.847 11.379 1.00 93.31 87 LEU A C 1
ATOM 711 O O . LEU A 1 87 ? -1.457 4.184 11.049 1.00 93.31 87 LEU A O 1
ATOM 715 N N . ARG A 1 88 ? -0.548 6.154 11.623 1.00 95.56 88 ARG A N 1
ATOM 716 C CA . ARG A 1 88 ? -1.774 6.938 11.536 1.00 95.56 88 ARG A CA 1
ATOM 717 C C . ARG A 1 88 ? -2.365 6.898 10.139 1.00 95.56 88 ARG A C 1
ATOM 719 O O . ARG A 1 88 ? -3.540 6.578 10.011 1.00 95.56 88 ARG A O 1
ATOM 726 N N . GLU A 1 89 ? -1.575 7.170 9.104 1.00 96.31 89 GLU A N 1
ATOM 727 C CA . GLU A 1 89 ? -2.061 7.112 7.722 1.00 96.31 89 GLU A CA 1
ATOM 728 C C . GLU A 1 89 ? -2.479 5.687 7.326 1.00 96.31 89 GLU A C 1
ATOM 730 O O . GLU A 1 89 ? -3.485 5.504 6.642 1.00 96.31 89 GLU A O 1
ATOM 735 N N . THR A 1 90 ? -1.789 4.663 7.836 1.00 94.50 90 THR A N 1
ATOM 736 C CA . THR A 1 90 ? -2.172 3.257 7.627 1.00 94.50 90 THR A CA 1
ATOM 737 C C . THR A 1 90 ? -3.527 2.932 8.265 1.00 94.50 90 THR A C 1
ATOM 739 O O . THR A 1 90 ? -4.429 2.430 7.592 1.00 94.50 90 THR A O 1
ATOM 742 N N . VAL A 1 91 ? -3.712 3.253 9.549 1.00 95.44 91 VAL A N 1
ATOM 743 C CA . VAL A 1 91 ? -4.981 3.030 10.265 1.00 95.44 91 VAL A CA 1
ATOM 744 C C . VAL A 1 91 ? -6.101 3.871 9.659 1.00 95.44 91 VAL A C 1
ATOM 746 O O . VAL A 1 91 ? -7.218 3.380 9.496 1.00 95.44 91 VAL A O 1
ATOM 749 N N . ARG A 1 92 ? -5.807 5.111 9.261 1.00 96.38 92 ARG A N 1
ATOM 750 C CA . ARG A 1 92 ? -6.745 5.994 8.571 1.00 96.38 92 ARG A CA 1
ATOM 751 C C . ARG A 1 92 ? -7.231 5.385 7.265 1.00 96.38 92 ARG A C 1
ATOM 753 O O . ARG A 1 92 ? -8.437 5.340 7.054 1.00 96.38 92 ARG A O 1
ATOM 760 N N . ALA A 1 93 ? -6.328 4.878 6.427 1.00 95.06 93 ALA A N 1
ATOM 761 C CA . ALA A 1 93 ? -6.696 4.230 5.172 1.00 95.06 93 ALA A CA 1
ATOM 762 C C . ALA A 1 93 ? -7.628 3.027 5.401 1.00 95.06 93 ALA A C 1
ATOM 764 O O . ALA A 1 93 ? -8.566 2.824 4.636 1.00 95.06 93 ALA A O 1
ATOM 765 N N . ILE A 1 94 ? -7.424 2.268 6.484 1.00 94.62 94 ILE A N 1
ATOM 766 C CA . ILE A 1 94 ? -8.304 1.154 6.870 1.00 94.62 94 ILE A CA 1
ATOM 767 C C . ILE A 1 94 ? -9.663 1.668 7.371 1.00 94.62 94 ILE A C 1
ATOM 769 O O . ILE A 1 94 ? -10.711 1.144 6.993 1.00 94.62 94 ILE A O 1
ATOM 773 N N . ALA A 1 95 ? -9.673 2.702 8.212 1.00 94.25 95 ALA A N 1
ATOM 774 C CA . ALA A 1 95 ? -10.900 3.290 8.742 1.00 94.25 95 ALA A CA 1
ATOM 775 C C . ALA A 1 95 ? -11.755 3.940 7.638 1.00 94.25 95 ALA A C 1
ATOM 777 O O . ALA A 1 95 ? -12.979 3.804 7.665 1.00 94.25 95 ALA A O 1
ATOM 778 N N . ASP A 1 96 ? -11.120 4.587 6.660 1.00 93.75 96 ASP A N 1
ATOM 779 C CA . ASP A 1 96 ? -11.753 5.251 5.514 1.00 93.75 96 ASP A CA 1
ATOM 780 C C . ASP A 1 96 ? -12.109 4.269 4.379 1.00 93.75 96 ASP A C 1
ATOM 782 O O . ASP A 1 96 ? -12.851 4.636 3.469 1.00 93.75 96 ASP A O 1
ATOM 786 N N . ALA A 1 97 ? -11.618 3.024 4.421 1.00 91.75 97 ALA A N 1
ATOM 787 C CA . ALA A 1 97 ? -11.943 2.010 3.424 1.00 91.75 97 ALA A CA 1
ATOM 788 C C . ALA A 1 97 ? -13.453 1.729 3.369 1.00 91.75 97 ALA A C 1
ATOM 790 O O . ALA A 1 97 ? -14.115 1.621 4.412 1.00 91.75 97 ALA A O 1
ATOM 791 N N . ASP A 1 98 ? -13.954 1.548 2.143 1.00 89.62 98 ASP A N 1
ATOM 792 C CA . ASP A 1 98 ? -15.353 1.264 1.815 1.00 89.62 98 ASP A CA 1
ATOM 793 C C . ASP A 1 98 ? -15.742 -0.172 2.208 1.00 89.62 98 ASP A C 1
ATOM 795 O O . ASP A 1 98 ? -15.821 -1.100 1.403 1.00 89.62 98 ASP A O 1
ATOM 799 N N . TYR A 1 99 ? -15.863 -0.368 3.518 1.00 91.12 99 TYR A N 1
ATOM 800 C CA . TYR A 1 99 ? -16.254 -1.610 4.166 1.00 91.12 99 TYR A CA 1
ATOM 801 C C . TYR A 1 99 ? -16.954 -1.286 5.493 1.00 91.12 99 TYR A C 1
ATOM 803 O O . TYR A 1 99 ? -16.531 -0.336 6.169 1.00 91.12 99 TYR A O 1
ATOM 811 N N . PRO A 1 100 ? -17.983 -2.052 5.908 1.00 91.81 100 PRO A N 1
ATOM 812 C CA . PRO A 1 100 ? -18.738 -1.754 7.121 1.00 91.81 100 PRO A CA 1
ATOM 813 C C . PRO A 1 100 ? -17.843 -1.649 8.360 1.00 91.81 100 PRO A C 1
ATOM 815 O O . PRO A 1 100 ? -17.020 -2.527 8.634 1.00 91.81 100 PRO A O 1
ATOM 818 N N . THR A 1 101 ? -18.005 -0.568 9.120 1.00 91.94 101 THR A N 1
ATOM 819 C CA . THR A 1 101 ? -17.209 -0.265 10.319 1.00 91.94 101 THR A CA 1
ATOM 820 C C . THR A 1 101 ? -17.283 -1.384 11.358 1.00 91.94 101 THR A C 1
ATOM 822 O O . THR A 1 101 ? -16.264 -1.786 11.917 1.00 91.94 101 THR A O 1
ATOM 825 N N . GLU A 1 102 ? -18.467 -1.961 11.541 1.00 92.31 102 GLU A N 1
ATOM 826 C CA . GLU A 1 102 ? -18.761 -3.093 12.422 1.00 92.31 102 GLU A CA 1
ATOM 827 C C . GLU A 1 102 ? -18.050 -4.402 12.033 1.00 92.31 102 GLU A C 1
ATOM 829 O O . GLU A 1 102 ? -18.001 -5.352 12.823 1.00 92.31 102 GLU A O 1
ATOM 834 N N . ASN A 1 103 ? -17.456 -4.447 10.840 1.00 93.94 103 ASN A N 1
ATOM 835 C CA . ASN A 1 103 ? -16.720 -5.590 10.318 1.00 93.94 103 ASN A CA 1
ATOM 836 C C . ASN A 1 103 ? -15.217 -5.314 10.157 1.00 93.94 103 ASN A C 1
ATOM 838 O O . ASN A 1 103 ? -14.498 -6.193 9.686 1.00 93.94 103 ASN A O 1
ATOM 842 N N . LYS A 1 104 ? -14.720 -4.141 10.571 1.00 95.12 104 LYS A N 1
ATOM 843 C CA . LYS A 1 104 ? -13.291 -3.795 10.542 1.00 95.12 104 LYS A CA 1
ATOM 844 C C . LYS A 1 104 ? -12.664 -3.949 11.921 1.00 95.12 104 LYS A C 1
ATOM 846 O O . LYS A 1 104 ? -13.067 -3.277 12.866 1.00 95.12 104 LYS A O 1
ATOM 851 N N . VAL A 1 105 ? -11.652 -4.800 12.025 1.00 96.31 105 VAL A N 1
ATOM 852 C CA . VAL A 1 105 ? -10.827 -4.968 13.224 1.00 96.31 105 VAL A CA 1
ATOM 853 C C . VAL A 1 105 ? -9.387 -4.639 12.868 1.00 96.31 105 VAL A C 1
ATOM 855 O O . VAL A 1 105 ? -8.876 -5.127 11.863 1.00 96.31 105 VAL A O 1
ATOM 858 N N . VAL A 1 106 ? -8.727 -3.838 13.698 1.00 96.62 106 VAL A N 1
ATOM 859 C CA . VAL A 1 106 ? -7.293 -3.550 13.571 1.00 96.62 106 VAL A CA 1
ATOM 860 C C . VAL A 1 106 ? -6.578 -4.104 14.793 1.00 96.62 106 VAL A C 1
ATOM 862 O O . VAL A 1 106 ? -7.049 -3.945 15.916 1.00 96.62 106 VAL A O 1
ATOM 865 N N . ALA A 1 107 ? -5.450 -4.767 14.579 1.00 95.12 107 ALA A N 1
ATOM 866 C CA . ALA A 1 107 ? -4.578 -5.247 15.638 1.00 95.12 107 ALA A CA 1
ATOM 867 C C . ALA A 1 107 ? -3.144 -4.821 15.318 1.00 95.12 107 ALA A C 1
ATOM 869 O O . ALA A 1 107 ? -2.603 -5.227 14.289 1.00 95.12 107 ALA A O 1
ATOM 870 N N . ILE A 1 108 ? -2.539 -3.992 16.169 1.00 94.00 108 ILE A N 1
ATOM 871 C CA . ILE A 1 108 ? -1.156 -3.538 15.990 1.00 94.00 108 ILE A CA 1
ATOM 872 C C . ILE A 1 108 ? -0.252 -4.316 16.932 1.00 94.00 108 ILE A C 1
ATOM 874 O O . ILE A 1 108 ? -0.354 -4.160 18.138 1.00 94.00 108 ILE A O 1
ATOM 878 N N . ILE A 1 109 ? 0.679 -5.090 16.380 1.00 92.81 109 ILE A N 1
ATOM 879 C CA . ILE A 1 109 ? 1.655 -5.836 17.174 1.00 92.81 109 ILE A CA 1
ATOM 880 C C . ILE A 1 109 ? 2.917 -4.989 17.315 1.00 92.81 109 ILE A C 1
ATOM 882 O O . ILE A 1 109 ? 3.545 -4.640 16.315 1.00 92.81 109 ILE A O 1
ATOM 886 N N . THR A 1 110 ? 3.329 -4.724 18.554 1.00 90.06 110 THR A N 1
ATOM 887 C CA . THR A 1 110 ? 4.612 -4.071 18.876 1.00 90.06 110 THR A CA 1
ATOM 888 C C . THR A 1 110 ? 5.524 -5.014 19.659 1.00 90.06 110 THR A C 1
ATOM 890 O O . THR A 1 110 ? 5.056 -5.971 20.274 1.00 90.06 110 THR A O 1
ATOM 893 N N . ARG A 1 111 ? 6.831 -4.731 19.705 1.00 85.12 111 ARG A N 1
ATOM 894 C CA . ARG A 1 111 ? 7.748 -5.464 20.595 1.00 85.12 111 ARG A CA 1
ATOM 895 C C . ARG A 1 111 ? 7.580 -5.011 22.045 1.00 85.12 111 ARG A C 1
ATOM 897 O O . ARG A 1 111 ? 7.372 -3.829 22.304 1.00 85.12 111 ARG A O 1
ATOM 904 N N . GLU A 1 112 ? 7.811 -5.916 22.994 1.00 80.00 112 GLU A N 1
ATOM 905 C CA . GLU A 1 112 ? 7.738 -5.598 24.431 1.00 80.00 112 GLU A CA 1
ATOM 906 C C . GLU A 1 112 ? 8.726 -4.505 24.873 1.00 80.00 112 GLU A C 1
ATOM 908 O O . GLU A 1 112 ? 8.501 -3.786 25.843 1.00 80.00 112 GLU A O 1
ATOM 913 N N . THR A 1 113 ? 9.841 -4.366 24.154 1.00 81.25 113 THR A N 1
ATOM 914 C CA . THR A 1 113 ? 10.896 -3.395 24.461 1.00 81.25 113 THR A CA 1
ATOM 915 C C . THR A 1 113 ? 10.636 -1.998 23.892 1.00 81.25 113 THR A C 1
ATOM 917 O O . THR A 1 113 ? 11.382 -1.071 24.207 1.00 81.25 113 THR A O 1
ATOM 920 N N . ASP A 1 114 ? 9.596 -1.821 23.073 1.00 81.56 114 ASP A N 1
ATOM 921 C CA . ASP A 1 114 ? 9.320 -0.579 22.347 1.00 81.56 114 ASP A CA 1
ATOM 922 C C . ASP A 1 114 ? 8.245 0.274 23.037 1.00 81.56 114 ASP A C 1
ATOM 924 O O . ASP A 1 114 ? 7.093 0.350 22.609 1.00 81.56 114 ASP A O 1
ATOM 928 N N . ARG A 1 115 ? 8.636 0.947 24.127 1.00 81.00 115 ARG A N 1
ATOM 929 C CA . ARG A 1 115 ? 7.735 1.857 24.860 1.00 81.00 115 ARG A CA 1
ATOM 930 C C . ARG A 1 115 ? 7.180 3.006 24.000 1.00 81.00 115 ARG A C 1
ATOM 932 O O . ARG A 1 115 ? 6.000 3.314 24.161 1.00 81.00 115 ARG A O 1
ATOM 939 N N . PRO A 1 116 ? 7.961 3.640 23.100 1.00 84.19 116 PRO A N 1
ATOM 940 C CA . PRO A 1 116 ? 7.417 4.613 22.150 1.00 84.19 116 PRO A CA 1
ATOM 941 C C . PRO A 1 116 ? 6.325 4.026 21.247 1.00 84.19 116 PRO A C 1
ATOM 943 O O . PRO A 1 116 ? 5.314 4.686 21.006 1.00 84.19 116 PRO A O 1
ATOM 946 N N . GLY A 1 117 ? 6.492 2.779 20.794 1.00 84.88 117 GLY A N 1
ATOM 947 C CA . GLY A 1 117 ? 5.478 2.061 20.023 1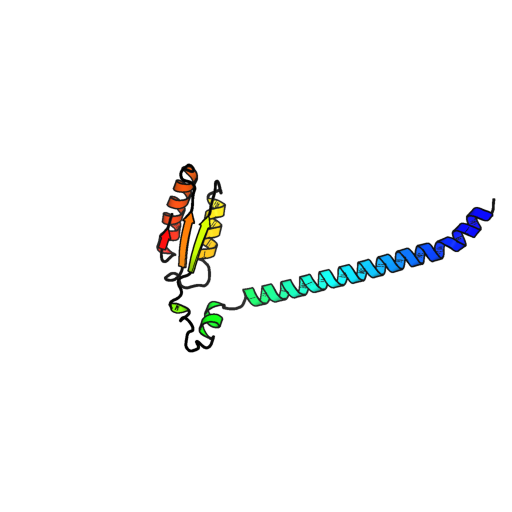.00 84.88 117 GLY A CA 1
ATOM 948 C C . GLY A 1 117 ? 4.152 1.918 20.774 1.00 84.88 117 GLY A C 1
ATOM 949 O O . GLY A 1 117 ? 3.093 2.146 20.195 1.00 84.88 117 GLY A O 1
ATOM 950 N N . TRP A 1 118 ? 4.190 1.628 22.077 1.00 88.62 118 TRP A N 1
ATOM 951 C CA . TRP A 1 118 ? 2.975 1.503 22.897 1.00 88.62 118 TRP A CA 1
ATOM 952 C C . TRP A 1 118 ? 2.211 2.824 23.004 1.00 88.62 118 TRP A C 1
ATOM 954 O O . TRP A 1 118 ? 0.987 2.844 22.890 1.00 88.62 118 TRP A O 1
ATOM 964 N N . GLU A 1 119 ? 2.927 3.938 23.174 1.00 90.31 119 GLU A N 1
ATOM 965 C CA . GLU A 1 119 ? 2.311 5.267 23.212 1.00 90.31 119 GLU A CA 1
ATOM 966 C C . GLU A 1 119 ? 1.664 5.622 21.867 1.00 90.31 119 GLU A C 1
ATOM 968 O O . GLU A 1 119 ? 0.548 6.139 21.830 1.00 90.31 119 GLU A O 1
ATOM 973 N N . ASN A 1 120 ? 2.327 5.290 20.755 1.00 91.69 120 ASN A N 1
ATOM 974 C CA . ASN A 1 120 ? 1.758 5.475 19.422 1.00 91.69 120 ASN A CA 1
ATOM 975 C C . ASN A 1 120 ? 0.466 4.668 19.251 1.00 91.69 120 ASN A C 1
ATOM 977 O O . ASN A 1 120 ? -0.528 5.217 18.781 1.00 91.69 120 ASN A O 1
ATOM 981 N N . VAL A 1 121 ? 0.448 3.397 19.668 1.00 92.06 121 VAL A N 1
ATOM 982 C CA . VAL A 1 121 ? -0.757 2.558 19.582 1.00 92.06 121 VAL A CA 1
ATOM 983 C C . VAL A 1 121 ? -1.880 3.102 20.458 1.00 92.06 121 VAL A C 1
ATOM 985 O O . VAL A 1 121 ? -3.012 3.188 19.987 1.00 92.06 121 VAL A O 1
ATOM 988 N N . ARG A 1 122 ? -1.581 3.557 21.680 1.00 92.62 122 ARG A N 1
ATOM 989 C CA . ARG A 1 122 ? -2.583 4.177 22.558 1.00 92.62 122 ARG A CA 1
ATOM 990 C C . ARG A 1 122 ? -3.223 5.403 21.907 1.00 92.62 122 ARG A C 1
ATOM 992 O O . ARG A 1 122 ? -4.445 5.514 21.870 1.00 92.62 122 ARG A O 1
ATOM 999 N N . ARG A 1 123 ? -2.411 6.287 21.322 1.00 94.62 123 ARG A N 1
ATOM 1000 C CA . ARG A 1 123 ? -2.903 7.464 20.590 1.00 94.62 123 ARG A CA 1
ATOM 1001 C C . ARG A 1 123 ? -3.783 7.077 19.396 1.00 94.62 123 ARG A C 1
ATOM 1003 O O . ARG A 1 123 ? -4.810 7.708 19.165 1.00 94.62 123 ARG A O 1
ATOM 1010 N N . LEU A 1 124 ? -3.428 6.016 18.668 1.00 94.94 124 LEU A N 1
ATOM 1011 C CA . LEU A 1 124 ? -4.245 5.501 17.561 1.00 94.94 124 LEU A CA 1
ATOM 1012 C C . LEU A 1 124 ? -5.565 4.890 18.046 1.00 94.94 124 LEU A C 1
ATOM 1014 O O . LEU A 1 124 ? -6.586 5.058 17.381 1.00 94.94 124 LEU A O 1
ATOM 1018 N N . GLN A 1 125 ? -5.568 4.207 19.193 1.00 94.38 125 GLN A N 1
ATOM 1019 C CA . GLN A 1 125 ? -6.787 3.684 19.813 1.00 94.38 125 GLN A CA 1
ATOM 1020 C C . GLN A 1 125 ? -7.736 4.815 20.224 1.00 94.38 125 GLN A C 1
ATOM 1022 O O . GLN A 1 125 ? -8.938 4.709 19.990 1.00 94.38 125 GLN A O 1
ATOM 1027 N N . GLU A 1 126 ? -7.210 5.909 20.778 1.00 94.94 126 GLU A N 1
ATOM 1028 C CA . GLU A 1 126 ? -7.994 7.105 21.108 1.00 94.94 126 GLU A CA 1
ATOM 1029 C C . GLU A 1 126 ? -8.569 7.778 19.849 1.00 94.94 126 GLU A C 1
ATOM 1031 O O . GLU A 1 126 ? -9.741 8.153 19.832 1.00 94.94 126 GLU A O 1
ATOM 1036 N N . GLU A 1 127 ? -7.777 7.893 18.776 1.00 95.56 127 GLU A N 1
ATOM 1037 C CA . GLU A 1 127 ? -8.189 8.557 17.530 1.00 95.56 127 GLU A CA 1
ATOM 1038 C C . GLU A 1 127 ? -9.189 7.720 16.703 1.00 95.56 127 GLU A C 1
ATOM 1040 O O . GLU A 1 127 ? -10.155 8.261 16.160 1.00 95.56 127 GLU A O 1
ATOM 1045 N N . PHE A 1 128 ? -8.988 6.400 16.601 1.00 94.81 128 PHE A N 1
ATOM 1046 C CA . PHE A 1 128 ? -9.731 5.529 15.676 1.00 94.81 128 PHE A CA 1
ATOM 1047 C C . PHE A 1 128 ? -10.619 4.476 16.345 1.00 94.81 128 PHE A C 1
ATOM 1049 O O . PHE A 1 128 ? -11.387 3.814 15.644 1.00 94.81 128 PHE A O 1
ATOM 1056 N N . GLY A 1 129 ? -10.578 4.319 17.670 1.00 88.94 129 GLY A N 1
ATOM 1057 C CA . GLY A 1 129 ? -11.326 3.278 18.385 1.00 88.94 129 GLY A CA 1
ATOM 1058 C C . GLY A 1 129 ? -12.840 3.317 18.149 1.00 88.94 129 GLY A C 1
ATOM 1059 O O . GLY A 1 129 ? -13.473 2.271 18.076 1.00 88.94 129 GLY A O 1
ATOM 1060 N N . GLY A 1 130 ? -13.420 4.504 17.940 1.00 91.31 130 GLY A N 1
ATOM 1061 C CA . GLY A 1 130 ? -14.844 4.661 17.606 1.00 91.31 130 GLY A CA 1
ATOM 1062 C C . GLY A 1 130 ? -15.197 4.433 16.128 1.00 91.31 130 GLY A C 1
ATOM 1063 O O . GLY A 1 130 ? -16.373 4.430 15.773 1.00 91.31 130 GLY A O 1
ATOM 1064 N N . ARG A 1 131 ? -14.198 4.272 15.251 1.00 93.00 131 ARG A N 1
ATOM 1065 C CA . ARG A 1 131 ? -14.359 4.115 13.792 1.00 93.00 131 ARG A CA 1
ATOM 1066 C C . ARG A 1 131 ? -14.118 2.683 13.310 1.00 93.00 131 ARG A C 1
ATOM 1068 O O . ARG A 1 131 ? -14.096 2.439 12.105 1.00 93.00 131 ARG A O 1
ATOM 1075 N N . LEU A 1 132 ? -13.905 1.755 14.236 1.00 93.38 132 LEU A N 1
ATOM 1076 C CA . LEU A 1 132 ? -13.599 0.350 13.994 1.00 93.38 132 LEU A CA 1
ATOM 1077 C C . LEU A 1 132 ? -14.433 -0.499 14.955 1.00 93.38 132 LEU A C 1
ATOM 1079 O O . LEU A 1 132 ? -14.815 -0.039 16.028 1.00 93.38 132 LEU A O 1
ATOM 1083 N N . ARG A 1 133 ? -14.691 -1.759 14.603 1.00 92.81 133 ARG A N 1
ATOM 1084 C CA . ARG A 1 133 ? -15.352 -2.715 15.501 1.00 92.81 133 ARG A CA 1
ATOM 1085 C C . ARG A 1 133 ? -14.526 -2.959 16.762 1.00 92.81 133 ARG A C 1
ATOM 1087 O O . ARG A 1 133 ? -15.078 -3.085 17.850 1.00 92.81 133 ARG A O 1
ATOM 1094 N N . ALA A 1 134 ? -13.215 -3.109 16.592 1.00 93.38 134 ALA A N 1
ATOM 1095 C CA . ALA A 1 134 ? -12.268 -3.310 17.678 1.00 93.38 134 ALA A CA 1
ATOM 1096 C C . ALA A 1 134 ? -10.860 -2.883 17.251 1.00 93.38 134 ALA A C 1
ATOM 1098 O O . ALA A 1 134 ? -10.491 -3.019 16.079 1.00 93.38 134 ALA A O 1
ATOM 1099 N N . PHE A 1 135 ? -10.081 -2.411 18.224 1.00 94.75 135 PHE A N 1
ATOM 1100 C CA . PHE A 1 135 ? -8.676 -2.062 18.063 1.00 94.75 135 PHE A CA 1
ATOM 1101 C C . PHE A 1 135 ? -7.853 -2.765 19.145 1.00 94.75 135 PHE A C 1
ATOM 1103 O O . PHE A 1 135 ? -7.994 -2.460 20.330 1.00 94.75 135 PHE A O 1
ATOM 1110 N N . PHE A 1 136 ? -6.977 -3.679 18.736 1.00 92.31 136 PHE A N 1
ATOM 1111 C CA . PHE A 1 136 ? -6.102 -4.440 19.626 1.00 92.31 136 PHE A CA 1
ATOM 1112 C C . PHE A 1 136 ? -4.642 -3.980 19.540 1.00 92.31 136 PHE A C 1
ATOM 1114 O O . PHE A 1 136 ? -4.193 -3.493 18.499 1.00 92.31 136 PHE A O 1
ATOM 1121 N N . HIS A 1 137 ? -3.926 -4.156 20.649 1.00 88.19 137 HIS A N 1
ATOM 1122 C CA . HIS A 1 137 ? -2.478 -4.013 20.792 1.00 88.19 137 HIS A CA 1
ATOM 1123 C C . HIS A 1 137 ? -1.896 -5.357 21.223 1.00 88.19 137 HIS A C 1
ATOM 1125 O O . HIS A 1 137 ? -2.554 -5.995 22.078 1.00 88.19 137 HIS A O 1
#

Sequence (137 aa):
MIAPVVASFIFAPYIAAAIFVIDIYWFIRTGTVVFGIRRTYRQMKREMQEDWWQRCLALAVGPGSLDPRRVVHAVLIPTYTEPYEILRETVRAIADADYPTENKVVAIITRETDRPGWENVRRLQEEFGGRLRAFFH

pLDDT: mean 90.06, std 7.58, range [59.03, 97.69]

Mean predicted aligned error: 7.8 Å

Secondary structure (DSSP, 8-state):
--HHHHHHHHHHHHHHHHHHHHHHHHHHHHHHHHHHHHHHHHHHHHHTTS-HHHHHHTS---TTPPPGGG--EEEEEE-SS--HHHHHHHHHHHHHSSS-GGGEEEEEE--TT-HHHHHHHHHHHHHHGGGSSEEE-

Solvent-accessible surface area (backbone atoms only — not comparable to full-atom values): 7988 Å² total; per-residue (Å²): 136,59,66,67,58,57,49,47,63,64,50,47,61,56,53,52,50,51,51,50,52,52,51,51,51,52,49,53,53,51,51,53,51,53,52,49,52,55,50,52,52,54,49,52,58,50,59,73,70,50,64,60,55,62,53,57,70,68,51,85,76,51,98,89,53,78,61,73,92,76,52,68,49,75,48,79,44,82,47,68,98,66,56,58,70,61,53,48,54,52,51,45,53,60,56,71,38,85,60,64,42,81,30,32,30,43,31,41,44,66,56,93,86,40,63,70,47,52,53,44,50,51,53,48,44,72,75,43,39,90,53,31,58,41,70,46,111

Foldseek 3Di:
DCVVVVVCVVVVVVVVVVVVVVVVVVVVVVVVVVVVVVVVVVVVVVVVPDLVVVVLQPDDQDVVRDDLLPAADEAEAEDEPDDLVVVLVVLVCQLPDNDDQLRYEYAYDYDPPCPVVVVSLVVSCVVCVVSHNHYHD

Nearest PDB structures (foldseek):
  6yv9-assembly1_A  TM=5.549E-01  e=6.760E-02  Pyrobaculum calidifontis JCM 11548
  8smm-assembly1_A  TM=5.423E-01  e=1.840E-01  Xenopus laevis
  6kpb-assembly1_C-2  TM=6.334E-01  e=2.656E+00  Arabidopsis thaliana
  8ap9-assembly1_G  TM=3.970E-01  e=1.903E+00  Trypanosoma brucei brucei
  8ap6-assembly1_G1  TM=3.971E-01  e=3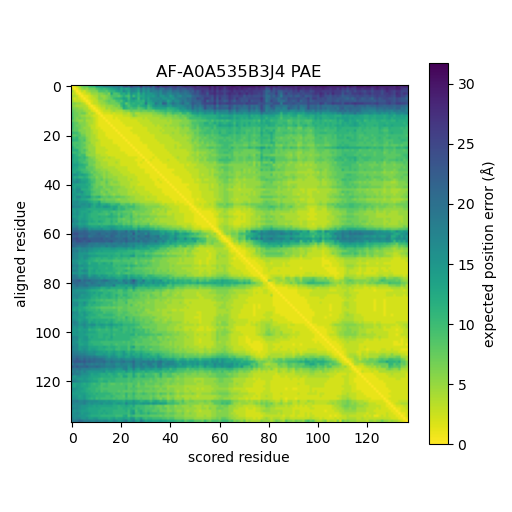.036E+00  Trypanosoma brucei brucei

Radius of gyration: 28.88 Å; Cα contacts (8 Å, |Δi|>4): 99; chains: 1; bounding box: 72×33×75 Å